Protein AF-A0A2N2SIM8-F1 (afdb_monomer_lite)

Radius of gyration: 25.86 Å; chains: 1; bounding box: 54×46×76 Å

Foldseek 3Di:
DDDPVPPVVVVVCVVPDPPDDPDDDDDDDDDDDDDDDDDDDDPPDDDDDDDDDPPPAPPDDDLVPDDLPDDLVSCVDPNHDPVSSVSNVVSNCVDVVNVDDPPPDPPPDDPVDDDDDDVVVVVVVVD

pLDDT: mean 74.88, std 21.98, range [31.94, 96.31]

Secondary structure (DSSP, 8-state):
---TTHHHHHHHHHHHS----S-----------------------PPP---------S-PPPGGG--TTS--GGGGSTTS-HHHHHHHHHHHHTSGGGGS--S-STT-S-TT-PPPPPHHHHHHH--

Sequence (127 aa):
MSKPGRFLSRWSRLKLAPVAETGAEAEQQVPAATVPPTAAAAVEGGSPAGVDQVAEPAALPDIASLALDSDFTAFLKDEVSEGLRRQALKKLFNDPHFNVMDGLDIYIDDYSVSTPIPPELLAKLRS

Structure (mmCIF, N/CA/C/O backbone):
data_AF-A0A2N2SIM8-F1
#
_entry.id   AF-A0A2N2SIM8-F1
#
loop_
_atom_site.group_PDB
_atom_site.id
_atom_site.type_symbol
_atom_site.label_atom_id
_atom_site.label_alt_id
_atom_site.label_comp_id
_atom_site.label_asym_id
_atom_site.label_entity_id
_atom_site.label_seq_id
_atom_site.pdbx_PDB_ins_code
_atom_site.Cartn_x
_atom_site.Cartn_y
_atom_site.Cartn_z
_atom_site.occupancy
_atom_site.B_iso_or_equiv
_atom_site.auth_seq_id
_atom_site.auth_comp_id
_atom_site.auth_asym_id
_atom_site.auth_atom_id
_atom_site.pdbx_PDB_model_num
ATOM 1 N N . MET A 1 1 ? -10.248 25.064 25.003 1.00 46.81 1 MET A N 1
ATOM 2 C CA . MET A 1 1 ? -10.286 25.473 23.577 1.00 46.81 1 MET A CA 1
ATOM 3 C C . MET A 1 1 ? -8.857 25.686 23.073 1.00 46.81 1 MET A C 1
ATOM 5 O O . MET A 1 1 ? -8.165 26.556 23.585 1.00 46.81 1 MET A O 1
ATOM 9 N N . SER A 1 2 ? -8.361 24.847 22.154 1.00 60.28 2 SER A N 1
ATOM 10 C CA . SER A 1 2 ? -7.002 24.974 21.591 1.00 60.28 2 SER A CA 1
ATOM 11 C C . SER A 1 2 ? -6.974 26.094 20.546 1.00 60.28 2 SER A C 1
ATOM 13 O O . SER A 1 2 ? -7.791 26.085 19.633 1.00 60.28 2 SER A O 1
ATOM 15 N N . LYS A 1 3 ? -6.051 27.059 20.672 1.00 71.19 3 LYS A N 1
ATOM 16 C CA . LYS A 1 3 ? -5.934 28.199 19.742 1.00 71.19 3 LYS A CA 1
ATOM 17 C C . LYS A 1 3 ? -5.619 27.735 18.303 1.00 71.19 3 LYS A C 1
ATOM 19 O O . LYS A 1 3 ? -4.779 26.842 18.143 1.00 71.19 3 LYS A O 1
ATOM 24 N N . PRO A 1 4 ? -6.197 28.383 17.271 1.00 62.59 4 PRO A N 1
ATOM 25 C CA . PRO A 1 4 ? -6.109 27.954 15.867 1.00 62.59 4 PRO A CA 1
ATOM 26 C C . PRO A 1 4 ? -4.682 27.947 15.283 1.00 62.59 4 PRO A C 1
ATOM 28 O O . PRO A 1 4 ? -4.409 27.207 14.347 1.00 62.59 4 PRO A O 1
ATOM 31 N N . GLY A 1 5 ? -3.729 28.681 15.869 1.00 71.00 5 GLY A N 1
ATOM 32 C CA . GLY A 1 5 ? -2.332 28.708 15.404 1.00 71.00 5 GLY A CA 1
ATOM 33 C C . GLY A 1 5 ? -1.440 27.560 15.900 1.00 71.00 5 GLY A C 1
ATOM 34 O O . GLY A 1 5 ? -0.330 27.383 15.407 1.00 71.00 5 GLY A O 1
ATOM 35 N N . ARG A 1 6 ? -1.884 26.753 16.876 1.00 85.81 6 ARG A N 1
ATOM 36 C CA . ARG A 1 6 ? -0.997 25.787 17.556 1.00 85.81 6 ARG A CA 1
ATOM 37 C C . ARG A 1 6 ? -0.629 24.575 16.692 1.00 85.81 6 ARG A C 1
ATOM 39 O O . ARG A 1 6 ? 0.400 23.952 16.935 1.00 85.81 6 ARG A O 1
ATOM 46 N N . PHE A 1 7 ? -1.454 24.232 15.705 1.00 86.88 7 PHE A N 1
ATOM 47 C CA . PHE A 1 7 ? -1.223 23.088 14.821 1.00 86.88 7 PHE A CA 1
ATOM 48 C C . PHE A 1 7 ? -0.111 23.372 13.802 1.00 86.88 7 PHE A C 1
ATOM 50 O O . PHE A 1 7 ? 0.900 22.670 13.789 1.00 86.88 7 PHE A O 1
ATOM 57 N N . LEU A 1 8 ? -0.237 24.460 13.035 1.00 90.12 8 LEU A N 1
ATOM 58 C CA . LEU A 1 8 ? 0.737 24.839 12.005 1.00 90.12 8 LEU A CA 1
ATOM 59 C C . LEU A 1 8 ? 2.123 25.129 12.601 1.00 90.12 8 LEU A C 1
ATOM 61 O O . LEU A 1 8 ? 3.132 24.698 12.052 1.00 90.12 8 LEU A O 1
ATOM 65 N N . SER A 1 9 ? 2.189 25.763 13.779 1.00 89.31 9 SER A N 1
ATOM 66 C CA . SER A 1 9 ? 3.463 26.028 14.467 1.00 89.31 9 SER A CA 1
ATOM 67 C C . SER A 1 9 ? 4.147 24.781 15.037 1.00 89.31 9 SER A C 1
ATOM 69 O O . SER A 1 9 ? 5.349 24.818 15.305 1.00 89.31 9 SER A O 1
ATOM 71 N N . ARG A 1 10 ? 3.406 23.695 15.293 1.00 90.25 10 ARG A N 1
ATOM 72 C CA . ARG A 1 10 ? 3.989 22.396 15.676 1.00 90.25 10 ARG A CA 1
ATOM 73 C C . ARG A 1 10 ? 4.459 21.643 14.440 1.00 90.25 10 ARG A C 1
ATOM 75 O O . ARG A 1 10 ? 5.571 21.131 14.431 1.00 90.25 10 ARG A O 1
ATOM 82 N N . TRP A 1 11 ? 3.635 21.640 13.396 1.00 84.62 11 TRP A N 1
ATOM 83 C CA . TRP A 1 11 ? 3.929 20.972 12.135 1.00 84.62 11 TRP A CA 1
ATOM 84 C C . TRP A 1 11 ? 5.147 21.576 11.418 1.00 84.62 11 TRP A C 1
ATOM 86 O O . TRP A 1 11 ? 6.042 20.840 11.018 1.00 84.62 11 TRP A O 1
ATOM 96 N N . SER A 1 12 ? 5.254 22.908 11.364 1.00 92.31 12 SER A N 1
ATOM 97 C CA . SER A 1 12 ? 6.431 23.604 10.824 1.00 92.31 12 SER A CA 1
ATOM 98 C C . SER A 1 12 ? 7.710 23.270 11.599 1.00 92.31 12 SER A C 1
ATOM 100 O O . SER A 1 12 ? 8.736 23.000 10.985 1.00 92.31 12 SER A O 1
ATOM 102 N N . ARG A 1 13 ? 7.648 23.207 12.937 1.00 88.31 13 ARG A N 1
ATOM 103 C CA . ARG A 1 13 ? 8.804 22.836 13.772 1.00 88.31 13 ARG A CA 1
ATOM 104 C C . ARG A 1 13 ? 9.262 21.403 13.535 1.00 88.31 13 ARG A C 1
ATOM 106 O O . ARG A 1 13 ? 10.456 21.169 13.471 1.00 88.31 13 ARG A O 1
ATOM 113 N N . LEU A 1 14 ? 8.325 20.468 13.389 1.00 87.94 14 LEU A N 1
ATOM 114 C CA . LEU A 1 14 ? 8.633 19.064 13.109 1.00 87.94 14 LEU A CA 1
ATOM 115 C C . LEU A 1 14 ? 9.214 18.864 11.703 1.00 87.94 14 LEU A C 1
ATOM 117 O O . LEU A 1 14 ? 10.041 17.985 11.516 1.00 87.94 14 LEU A O 1
ATOM 121 N N . LYS A 1 15 ? 8.805 19.682 10.725 1.00 85.25 15 LYS A N 1
ATOM 122 C CA . LYS A 1 15 ? 9.339 19.638 9.354 1.00 85.25 15 LYS A CA 1
ATOM 123 C C . LYS A 1 15 ? 10.697 20.321 9.197 1.00 85.25 15 LYS A C 1
ATOM 125 O O . LYS A 1 15 ? 11.463 19.917 8.334 1.00 85.25 15 LYS A O 1
ATOM 130 N N . LEU A 1 16 ? 10.966 21.357 9.991 1.00 87.50 16 LEU A N 1
ATOM 131 C CA . LEU A 1 16 ? 12.221 22.116 9.955 1.00 87.50 16 LEU A CA 1
ATOM 132 C C . LEU A 1 16 ? 13.264 21.611 10.957 1.00 87.50 16 LEU A C 1
ATOM 134 O O . LEU A 1 16 ? 14.405 22.063 10.909 1.00 87.50 16 LEU A O 1
ATOM 138 N N . ALA A 1 17 ? 12.890 20.718 11.877 1.00 83.25 17 ALA A N 1
ATOM 139 C CA . ALA A 1 17 ? 13.846 20.101 12.780 1.00 83.25 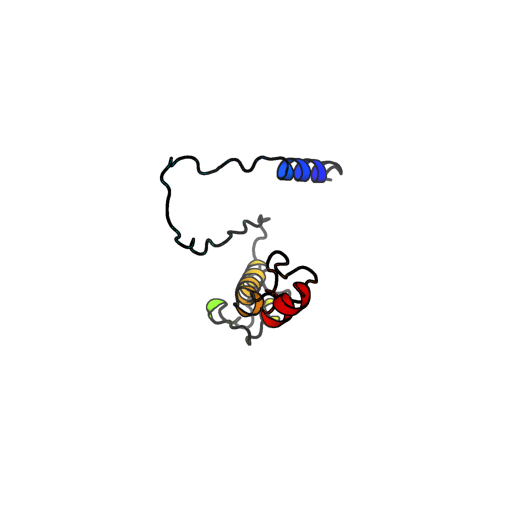17 ALA A CA 1
ATOM 140 C C . ALA A 1 17 ? 14.849 19.277 11.951 1.00 83.25 17 ALA A C 1
ATOM 142 O O . ALA A 1 17 ? 14.422 18.385 11.213 1.00 83.25 17 ALA A O 1
ATOM 143 N N . PRO A 1 18 ? 16.161 19.559 12.043 1.00 65.69 18 PRO A N 1
ATOM 144 C CA . PRO A 1 18 ? 17.158 18.685 11.455 1.00 65.69 18 PRO A CA 1
ATOM 145 C C . PRO A 1 18 ? 17.023 17.320 12.126 1.00 65.69 18 PRO A C 1
ATOM 147 O O . PRO A 1 18 ? 16.933 17.232 13.353 1.00 65.69 18 PRO A O 1
ATOM 150 N N . VAL A 1 19 ? 16.993 16.259 11.322 1.00 62.81 19 VAL A N 1
ATOM 151 C CA . VAL A 1 19 ? 17.127 14.882 11.806 1.00 62.81 19 VAL A CA 1
ATOM 152 C C . VAL A 1 19 ? 18.582 14.712 12.253 1.00 62.81 19 VAL A C 1
ATOM 154 O O . VAL A 1 19 ? 19.395 14.112 11.566 1.00 62.81 19 VAL A O 1
ATOM 157 N N . ALA A 1 20 ? 18.938 15.348 13.366 1.00 48.28 20 ALA A N 1
ATOM 158 C CA . ALA A 1 20 ? 20.213 15.174 14.033 1.00 48.28 20 ALA A CA 1
ATOM 159 C C . ALA A 1 20 ? 20.066 13.991 14.995 1.00 48.28 20 ALA A C 1
ATOM 161 O O . ALA A 1 20 ? 19.551 14.118 16.103 1.00 48.28 20 ALA A O 1
ATOM 162 N N . GLU A 1 21 ? 20.427 12.822 14.474 1.00 46.44 21 GLU A N 1
ATOM 163 C CA . GLU A 1 21 ? 21.323 11.873 15.135 1.00 46.44 21 GLU A CA 1
ATOM 164 C C . GLU A 1 21 ? 21.109 11.673 16.645 1.00 46.44 21 GLU A C 1
ATOM 166 O O . GLU A 1 21 ? 21.853 12.164 17.488 1.00 46.44 21 GLU A O 1
ATOM 171 N N . THR A 1 22 ? 20.154 10.811 16.997 1.00 44.44 22 THR A N 1
ATOM 172 C CA . THR A 1 22 ? 20.420 9.858 18.085 1.00 44.44 22 THR A CA 1
ATOM 173 C C . THR A 1 22 ? 21.260 8.735 17.481 1.00 44.44 22 THR A C 1
ATOM 175 O O . THR A 1 22 ? 20.712 7.731 17.031 1.00 44.44 22 THR A O 1
ATOM 178 N N . GLY A 1 23 ? 22.575 8.959 17.378 1.00 42.09 23 GLY A N 1
ATOM 179 C CA . GLY A 1 23 ? 23.517 7.945 16.896 1.00 42.09 23 GLY A CA 1
ATOM 180 C C . GLY A 1 23 ? 24.799 8.432 16.210 1.00 42.09 23 GLY A C 1
ATOM 181 O O . GLY A 1 23 ? 25.222 7.775 15.269 1.00 42.09 23 GLY A O 1
ATOM 182 N N . ALA A 1 24 ? 25.429 9.528 16.642 1.00 39.31 24 ALA A N 1
ATOM 183 C CA . ALA A 1 24 ? 26.888 9.660 16.496 1.00 39.31 24 ALA A CA 1
ATOM 184 C C . ALA A 1 24 ? 27.510 8.832 17.646 1.00 39.31 24 ALA A C 1
ATOM 186 O O . ALA A 1 24 ? 27.050 8.949 18.779 1.00 39.31 24 ALA A O 1
ATOM 187 N N . GLU A 1 25 ? 28.418 7.870 17.468 1.00 38.34 25 GLU A N 1
ATOM 188 C CA . GLU A 1 25 ? 29.712 7.974 16.800 1.00 38.34 25 GLU A CA 1
ATOM 189 C C . GLU A 1 25 ? 30.258 6.559 16.500 1.00 38.34 25 GLU A C 1
ATOM 191 O O . GLU A 1 25 ? 30.364 5.729 17.404 1.00 38.34 25 GLU A O 1
ATOM 196 N N . ALA A 1 26 ? 30.638 6.284 15.252 1.00 38.78 26 ALA A N 1
ATOM 197 C CA . ALA A 1 26 ? 31.658 5.292 14.907 1.00 38.78 26 ALA A CA 1
ATOM 198 C C . ALA A 1 26 ? 32.245 5.681 13.542 1.00 38.78 26 ALA A C 1
ATOM 200 O O . ALA A 1 26 ? 31.631 5.475 12.496 1.00 38.78 26 ALA A O 1
ATOM 201 N N . GLU A 1 27 ? 33.412 6.318 13.582 1.00 42.59 27 GLU A N 1
ATOM 202 C CA . GLU A 1 27 ? 34.190 6.744 12.421 1.00 42.59 27 GLU A CA 1
ATOM 203 C C . GLU A 1 27 ? 34.565 5.586 11.474 1.00 42.59 27 GLU A C 1
ATOM 205 O O . GLU A 1 27 ? 35.011 4.520 11.892 1.00 42.59 27 GLU A O 1
ATOM 210 N N . GLN A 1 28 ? 34.453 5.885 10.177 1.00 46.56 28 GLN A N 1
ATOM 211 C CA . GLN A 1 28 ? 35.387 5.564 9.091 1.00 46.56 28 GLN A CA 1
ATOM 212 C C . GLN A 1 28 ? 35.958 4.128 8.976 1.00 46.56 28 GLN A C 1
ATOM 214 O O . GLN A 1 28 ? 37.010 3.815 9.529 1.00 46.56 28 GLN A O 1
ATOM 219 N N . GLN A 1 29 ? 35.370 3.322 8.076 1.00 31.94 29 GLN A N 1
ATOM 220 C CA . GLN A 1 29 ? 36.068 2.370 7.184 1.00 31.94 29 GLN A CA 1
ATOM 221 C C . GLN A 1 29 ? 35.103 1.837 6.095 1.00 31.94 29 GLN A C 1
ATOM 223 O O . GLN A 1 29 ? 34.080 1.235 6.396 1.00 31.94 29 GLN A O 1
ATOM 228 N N . VAL A 1 30 ? 35.419 2.071 4.816 1.00 49.47 30 VAL A N 1
ATOM 229 C CA . VAL A 1 30 ? 34.754 1.499 3.613 1.00 49.47 30 VAL A CA 1
ATOM 230 C C . VAL A 1 30 ? 35.588 0.257 3.222 1.00 49.47 30 VAL A C 1
ATOM 232 O O . VAL A 1 30 ? 36.810 0.411 3.304 1.00 49.47 30 VAL A O 1
ATOM 235 N N . PRO A 1 31 ? 35.075 -0.927 2.782 1.00 48.84 31 PRO A N 1
ATOM 236 C CA . PRO A 1 31 ? 33.969 -1.113 1.828 1.00 48.84 31 PRO A CA 1
ATOM 237 C C . PRO A 1 31 ? 33.111 -2.407 1.988 1.00 48.84 31 PRO A C 1
ATOM 239 O O . PRO A 1 31 ? 33.300 -3.207 2.894 1.00 48.84 31 PRO A O 1
ATOM 242 N N . ALA A 1 32 ? 32.244 -2.631 0.991 1.00 31.98 32 ALA A N 1
ATOM 243 C CA . ALA A 1 32 ? 31.536 -3.867 0.621 1.00 31.98 32 ALA A CA 1
ATOM 244 C C . ALA A 1 32 ? 30.137 -4.111 1.220 1.00 31.98 32 ALA A C 1
ATOM 246 O O . ALA A 1 32 ? 29.899 -4.106 2.421 1.00 31.98 32 ALA A O 1
ATOM 247 N N . ALA A 1 33 ? 29.220 -4.352 0.281 1.00 49.72 33 ALA A N 1
ATOM 248 C CA . ALA A 1 33 ? 27.823 -4.705 0.441 1.00 49.72 33 ALA A CA 1
ATOM 249 C C . ALA A 1 33 ? 27.561 -5.715 1.564 1.00 49.72 33 ALA A C 1
ATOM 251 O O . ALA A 1 33 ? 28.062 -6.837 1.547 1.00 49.72 33 ALA A O 1
ATOM 252 N N . THR A 1 34 ? 26.663 -5.360 2.475 1.00 36.59 34 THR A N 1
ATOM 253 C CA . THR A 1 34 ? 25.830 -6.325 3.190 1.00 36.59 34 THR A CA 1
ATOM 254 C C . THR A 1 34 ? 24.491 -5.651 3.478 1.00 36.59 34 THR A C 1
ATOM 256 O O . THR A 1 34 ? 24.435 -4.538 3.991 1.00 36.59 34 THR A O 1
ATOM 259 N N . VAL A 1 35 ? 23.422 -6.308 3.039 1.00 47.59 35 VAL A N 1
ATOM 260 C CA . VAL A 1 35 ? 22.013 -5.950 3.242 1.00 47.59 35 VAL A CA 1
ATOM 261 C C . VAL A 1 35 ? 21.720 -5.560 4.701 1.00 47.59 35 VAL A C 1
ATOM 263 O O . VAL A 1 35 ? 22.107 -6.311 5.598 1.00 47.59 35 VAL A O 1
ATOM 266 N N . PRO A 1 36 ? 21.024 -4.442 4.990 1.00 44.66 36 PRO A N 1
ATOM 267 C CA . PRO A 1 36 ? 20.556 -4.203 6.344 1.00 44.66 36 PRO A CA 1
ATOM 268 C C . PRO A 1 36 ? 19.330 -5.088 6.633 1.00 44.66 36 PRO A C 1
ATOM 270 O O . PRO A 1 36 ? 18.448 -5.230 5.779 1.00 44.66 36 PRO A O 1
ATOM 273 N N . PRO A 1 37 ? 19.260 -5.700 7.826 1.00 48.22 37 PRO A N 1
ATOM 274 C CA . PRO A 1 37 ? 18.104 -6.461 8.257 1.00 48.22 37 PRO A CA 1
ATOM 275 C C . PRO A 1 37 ? 16.939 -5.525 8.583 1.00 48.22 37 PRO A C 1
ATOM 277 O O . PRO A 1 37 ? 17.116 -4.387 9.017 1.00 48.22 37 PRO A O 1
ATOM 280 N N . THR A 1 38 ? 15.739 -6.062 8.384 1.00 49.78 38 THR A N 1
ATOM 281 C CA . THR A 1 38 ? 14.457 -5.528 8.846 1.00 49.78 38 THR A CA 1
ATOM 282 C C . THR A 1 38 ? 14.564 -4.895 10.241 1.00 49.78 38 THR A C 1
ATOM 284 O O . THR A 1 38 ? 14.913 -5.556 11.219 1.00 49.78 38 THR A O 1
ATOM 287 N N . ALA A 1 39 ? 14.274 -3.598 10.330 1.00 38.59 39 ALA A N 1
ATOM 288 C CA . ALA A 1 39 ? 14.105 -2.887 11.589 1.00 38.59 39 ALA A CA 1
ATOM 289 C C . ALA A 1 39 ? 12.651 -2.427 11.664 1.00 38.59 39 ALA A C 1
ATOM 291 O O . ALA A 1 39 ? 12.215 -1.520 10.954 1.00 38.59 39 ALA A O 1
ATOM 292 N N . ALA A 1 40 ? 11.899 -3.126 12.510 1.00 44.56 40 ALA A N 1
ATOM 293 C CA . ALA A 1 40 ? 10.512 -2.861 12.826 1.00 44.56 40 ALA A CA 1
ATOM 294 C C . ALA A 1 40 ? 10.317 -1.397 13.249 1.00 44.56 40 ALA A C 1
ATOM 296 O O . ALA A 1 40 ? 10.864 -0.943 14.255 1.00 44.56 40 ALA A O 1
ATOM 297 N N . ALA A 1 41 ? 9.502 -0.668 12.490 1.00 40.31 41 ALA A N 1
ATOM 298 C CA . ALA A 1 41 ? 9.055 0.663 12.858 1.00 40.31 41 ALA A CA 1
ATOM 299 C C . ALA A 1 41 ? 8.100 0.568 14.061 1.00 40.31 41 ALA A C 1
ATOM 301 O O . ALA A 1 41 ? 6.919 0.231 13.933 1.00 40.31 41 ALA A O 1
ATOM 302 N N . ALA A 1 42 ? 8.622 0.874 15.247 1.00 39.84 42 ALA A N 1
ATOM 303 C CA . ALA A 1 42 ? 7.828 1.146 16.433 1.00 39.84 42 ALA A CA 1
ATOM 304 C C . ALA A 1 42 ? 7.036 2.448 16.220 1.00 39.84 42 ALA A C 1
ATOM 306 O O . ALA A 1 42 ? 7.557 3.553 16.346 1.00 39.84 42 ALA A O 1
ATOM 307 N N . VAL A 1 43 ? 5.756 2.315 15.876 1.00 41.22 43 VAL A N 1
ATOM 308 C CA . VAL A 1 43 ? 4.798 3.425 15.903 1.00 41.22 43 VAL A CA 1
ATOM 309 C C . VAL A 1 43 ? 4.342 3.667 17.344 1.00 41.22 43 VAL A C 1
ATOM 311 O O . VAL A 1 43 ? 3.397 3.039 17.826 1.00 41.22 43 VAL A O 1
ATOM 314 N N . GLU A 1 44 ? 5.003 4.594 18.042 1.00 45.09 44 GLU A N 1
ATOM 315 C CA . GLU A 1 44 ? 4.479 5.196 19.273 1.00 45.09 44 GLU A CA 1
ATOM 316 C C . GLU A 1 44 ? 3.305 6.130 18.934 1.00 45.09 44 GLU A C 1
ATOM 318 O O . GLU A 1 44 ? 3.436 7.340 18.753 1.00 45.09 44 GLU A O 1
ATOM 323 N N . GLY A 1 45 ? 2.118 5.535 18.813 1.00 38.25 45 GLY A N 1
ATOM 324 C CA . GLY A 1 45 ? 0.849 6.253 18.815 1.00 38.25 45 GLY A CA 1
ATOM 325 C C . GLY A 1 45 ? 0.446 6.572 20.251 1.00 38.25 45 GLY A C 1
ATOM 326 O O . GLY A 1 45 ? 0.109 5.669 21.013 1.00 38.25 45 GLY A O 1
ATOM 327 N N . GLY A 1 46 ? 0.493 7.857 20.606 1.00 33.69 46 GLY A N 1
ATOM 328 C CA . GLY A 1 46 ? 0.110 8.374 21.916 1.00 33.69 46 GLY A CA 1
ATOM 329 C C . GLY A 1 46 ? -1.239 7.844 22.409 1.00 33.69 46 GLY A C 1
ATOM 330 O O . GLY A 1 46 ? -2.270 7.998 21.756 1.00 33.69 46 GLY A O 1
ATOM 331 N N . SER A 1 47 ? -1.199 7.249 23.596 1.00 34.16 47 SER A N 1
ATOM 332 C CA . SER A 1 47 ? -2.358 6.883 24.402 1.00 34.16 47 SER A CA 1
ATOM 333 C C . SER A 1 47 ? -2.962 8.134 25.051 1.00 34.16 47 SER A C 1
ATOM 335 O O . SER A 1 47 ? -2.247 8.848 25.759 1.00 34.16 47 SER A O 1
ATOM 337 N N . PRO A 1 48 ? -4.265 8.417 24.903 1.00 47.03 48 PRO A N 1
ATOM 338 C CA . PRO A 1 48 ? -5.041 8.877 26.031 1.00 47.03 48 PRO A CA 1
ATOM 339 C C . PRO A 1 48 ? -5.518 7.640 26.797 1.00 47.03 48 PRO A C 1
ATOM 341 O O . PRO A 1 48 ? -6.146 6.744 26.236 1.00 47.03 48 PRO A O 1
ATOM 344 N N . ALA A 1 49 ? -5.201 7.605 28.088 1.00 48.09 49 ALA A N 1
ATOM 345 C CA . ALA A 1 49 ? -5.730 6.629 29.024 1.00 48.09 49 ALA A CA 1
ATOM 346 C C . ALA A 1 49 ? -7.263 6.545 28.901 1.00 48.09 49 ALA A C 1
ATOM 348 O O . ALA A 1 49 ? -7.976 7.481 29.264 1.00 48.09 49 ALA A O 1
ATOM 349 N N . GLY A 1 50 ? -7.748 5.421 28.378 1.00 39.19 50 GLY A N 1
ATOM 350 C CA . GLY A 1 50 ? -9.124 4.962 28.495 1.00 39.19 50 GLY A CA 1
ATOM 351 C C . GLY A 1 50 ? -9.097 3.662 29.282 1.00 39.19 50 GLY A C 1
ATOM 352 O O . GLY A 1 50 ? -8.680 2.633 28.760 1.00 39.19 50 GLY A O 1
ATOM 353 N N . VAL A 1 51 ? -9.453 3.747 30.559 1.00 43.34 51 VAL A N 1
ATOM 354 C CA . VAL A 1 51 ? -9.670 2.599 31.445 1.00 43.34 51 VAL A CA 1
ATOM 355 C C . VAL A 1 51 ? -10.886 1.798 30.974 1.00 43.34 51 VAL A C 1
ATOM 357 O O . VAL A 1 51 ? -11.924 2.384 30.682 1.00 43.34 51 VAL A O 1
ATOM 360 N N . ASP A 1 52 ? -10.678 0.481 30.910 1.00 57.84 52 ASP A N 1
ATOM 361 C CA . ASP A 1 52 ? -11.608 -0.651 30.996 1.00 57.84 52 ASP A CA 1
ATOM 362 C C . ASP A 1 52 ? -13.029 -0.516 30.441 1.00 57.84 52 ASP A C 1
ATOM 364 O O . ASP A 1 52 ? -13.872 0.154 31.025 1.00 57.84 52 ASP A O 1
ATOM 368 N N . GLN A 1 53 ? -13.336 -1.355 29.444 1.00 44.75 53 GLN A N 1
ATOM 369 C CA . GLN A 1 53 ? -14.452 -2.303 29.551 1.00 44.75 53 GLN A CA 1
ATOM 370 C C . GLN A 1 53 ? -14.051 -3.625 28.880 1.00 44.75 53 GLN A C 1
ATOM 372 O O . GLN A 1 53 ? -13.983 -3.724 27.656 1.00 44.75 53 GLN A O 1
ATOM 377 N N . VAL A 1 54 ? -13.762 -4.643 29.693 1.00 50.59 54 VAL A N 1
ATOM 378 C CA . VAL A 1 54 ? -13.768 -6.043 29.256 1.00 50.59 54 VAL A CA 1
ATOM 379 C C . VAL A 1 54 ? -15.229 -6.480 29.270 1.00 50.59 54 VAL A C 1
ATOM 381 O O . VAL A 1 54 ? -15.745 -6.917 30.294 1.00 50.59 54 VAL A O 1
ATOM 384 N N . ALA A 1 55 ? -15.922 -6.306 28.147 1.00 48.31 55 ALA A N 1
ATOM 385 C CA . ALA A 1 55 ? -17.055 -7.170 27.857 1.00 48.31 55 ALA A CA 1
ATOM 386 C C . ALA A 1 55 ? -16.453 -8.506 27.412 1.00 48.31 55 ALA A C 1
ATOM 388 O O . ALA A 1 55 ? -15.698 -8.524 26.441 1.00 48.31 55 ALA A O 1
ATOM 389 N N . GLU A 1 56 ? -16.706 -9.590 28.152 1.00 54.47 56 GLU A N 1
ATOM 390 C CA . GLU A 1 56 ? -16.324 -10.943 27.733 1.00 54.47 56 GLU A CA 1
ATOM 391 C C . GLU A 1 56 ? -16.915 -11.205 26.343 1.00 54.47 56 GLU A C 1
ATOM 393 O O . GLU A 1 56 ? -18.139 -11.306 26.205 1.00 54.47 56 GLU A O 1
ATOM 398 N N . PRO A 1 57 ? -16.085 -11.268 25.291 1.00 51.94 57 PRO A N 1
ATOM 399 C CA . PRO A 1 57 ? -16.600 -11.474 23.960 1.00 51.94 57 PRO A CA 1
ATOM 400 C C . PRO A 1 57 ? -16.891 -12.965 23.790 1.00 51.94 57 PRO A C 1
ATOM 402 O O . PRO A 1 57 ? -16.242 -13.819 24.400 1.00 51.94 57 PRO A O 1
ATOM 405 N N . ALA A 1 58 ? -17.818 -13.298 22.891 1.00 58.00 58 ALA A N 1
ATOM 406 C CA . ALA A 1 58 ? -17.769 -14.587 22.208 1.00 58.00 58 ALA A CA 1
ATOM 407 C C . ALA A 1 58 ? -16.300 -14.878 21.865 1.00 58.00 58 ALA A C 1
ATOM 409 O O . ALA A 1 58 ? -15.676 -14.021 21.240 1.00 58.00 58 ALA A O 1
ATOM 410 N N . ALA A 1 59 ? -15.755 -15.994 22.367 1.00 73.69 59 ALA A N 1
ATOM 411 C CA . ALA A 1 59 ? -14.316 -16.245 22.440 1.00 73.69 59 ALA A CA 1
ATOM 412 C C . ALA A 1 59 ? -13.616 -15.823 21.141 1.00 73.69 59 ALA A C 1
ATOM 414 O O . ALA A 1 59 ? -13.723 -16.502 20.119 1.00 73.69 59 ALA A O 1
ATOM 415 N N . LEU A 1 60 ? -12.968 -14.652 21.172 1.00 84.38 60 LEU A N 1
ATOM 416 C CA . LEU A 1 60 ? -12.263 -14.149 20.005 1.00 84.38 60 LEU A CA 1
ATOM 417 C C . LEU A 1 60 ? -11.084 -15.089 19.751 1.00 84.38 60 LEU A C 1
ATOM 419 O O . LEU A 1 60 ? -10.417 -15.495 20.709 1.00 84.38 60 LEU A O 1
ATOM 423 N N . PRO A 1 61 ? -10.830 -15.459 18.488 1.00 86.38 61 PRO A N 1
ATOM 424 C CA . PRO A 1 61 ? -9.665 -16.258 18.157 1.00 86.38 61 PRO A CA 1
ATOM 425 C C . PRO A 1 61 ? -8.388 -15.518 18.565 1.00 86.38 61 PRO A C 1
ATOM 427 O O . PRO A 1 61 ? -8.337 -14.287 18.594 1.00 86.38 61 PRO A O 1
ATOM 430 N N . ASP A 1 62 ? -7.347 -16.278 18.887 1.00 91.56 62 ASP A N 1
ATOM 431 C CA . ASP A 1 62 ? -6.041 -15.705 19.192 1.00 91.56 62 ASP A CA 1
ATOM 432 C C . ASP A 1 62 ? -5.485 -14.959 17.966 1.00 91.56 62 ASP A C 1
ATOM 434 O O . ASP A 1 62 ? -5.472 -15.476 16.852 1.00 91.56 62 ASP A O 1
ATOM 438 N N . ILE A 1 63 ? -4.984 -13.741 18.168 1.00 91.81 63 ILE A N 1
ATOM 439 C CA . ILE A 1 63 ? -4.428 -12.903 17.097 1.00 91.81 63 ILE A CA 1
ATOM 440 C C . ILE A 1 63 ? -3.219 -13.587 16.445 1.00 91.81 63 ILE A C 1
ATOM 442 O O . ILE A 1 63 ? -2.976 -13.413 15.249 1.00 91.81 63 ILE A O 1
ATOM 446 N N . ALA A 1 64 ? -2.459 -14.382 17.204 1.00 91.56 64 ALA A N 1
ATOM 447 C CA . ALA A 1 64 ? -1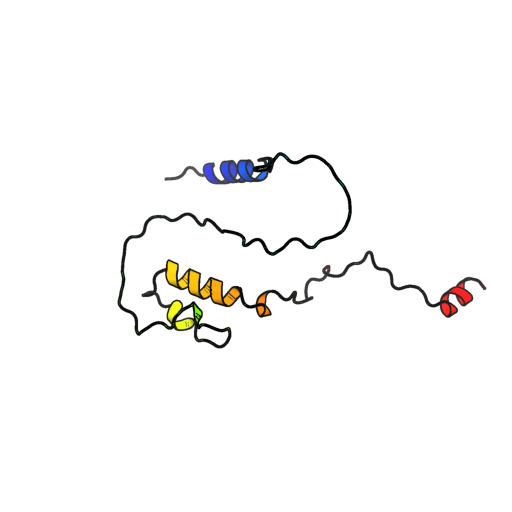.303 -15.093 16.669 1.00 91.56 64 ALA A CA 1
ATOM 448 C C . ALA A 1 64 ? -1.684 -16.173 15.640 1.00 91.56 64 ALA A C 1
ATOM 450 O O . ALA A 1 64 ? -0.885 -16.440 14.739 1.00 91.56 64 ALA A O 1
ATOM 451 N N . SER A 1 65 ? -2.888 -16.753 15.740 1.00 91.44 65 SER A N 1
ATOM 452 C CA . SER A 1 65 ? -3.368 -17.804 14.835 1.00 91.44 65 SER A CA 1
ATOM 453 C C . SER A 1 65 ? -4.109 -17.278 13.604 1.00 91.44 65 SER A C 1
ATOM 455 O O . SER A 1 65 ? -4.388 -18.060 12.697 1.00 91.44 65 SER A O 1
ATOM 457 N N . LEU A 1 66 ? -4.392 -15.971 13.537 1.00 93.19 66 LEU A N 1
ATOM 458 C CA . LEU A 1 66 ? -5.049 -15.354 12.385 1.00 93.19 66 LEU A CA 1
ATOM 459 C C . LEU A 1 66 ? -4.154 -15.386 11.138 1.00 93.19 66 LEU A C 1
ATOM 461 O O . LEU A 1 66 ? -2.974 -15.020 11.183 1.00 93.19 66 LEU A O 1
ATOM 465 N N . ALA A 1 67 ? -4.764 -15.759 10.018 1.00 92.69 67 ALA A N 1
ATOM 466 C CA . ALA A 1 67 ? -4.212 -15.713 8.669 1.00 92.69 67 ALA A CA 1
ATOM 467 C C . ALA A 1 67 ? -5.080 -14.817 7.765 1.00 92.69 67 ALA A C 1
ATOM 469 O O . ALA A 1 67 ? -6.113 -14.304 8.191 1.00 92.69 67 ALA A O 1
ATOM 470 N N . LEU A 1 68 ? -4.657 -14.599 6.519 1.00 92.75 68 LEU A N 1
ATOM 471 C CA . LEU A 1 68 ? -5.328 -13.691 5.578 1.00 92.75 68 LEU A CA 1
ATOM 472 C C . LEU A 1 68 ? -6.769 -14.114 5.230 1.00 92.75 68 LEU A C 1
ATOM 474 O O . LEU A 1 68 ? -7.608 -13.262 4.956 1.00 92.75 68 LEU A O 1
ATOM 478 N N . ASP A 1 69 ? -7.065 -15.412 5.276 1.00 93.88 69 ASP A N 1
ATOM 479 C CA . ASP A 1 69 ? -8.391 -16.001 5.046 1.00 93.88 69 ASP A CA 1
ATOM 480 C C . ASP A 1 69 ? -9.272 -16.052 6.307 1.00 93.88 69 ASP A C 1
ATOM 482 O O . ASP A 1 69 ? -10.426 -16.481 6.248 1.00 93.88 69 ASP A O 1
ATOM 486 N N . SER A 1 70 ? -8.742 -15.623 7.454 1.00 93.81 70 SER A N 1
ATOM 487 C CA . SER A 1 70 ? -9.475 -15.604 8.716 1.00 93.81 70 SER A CA 1
ATOM 488 C C . SER A 1 70 ? -10.529 -14.498 8.748 1.00 93.81 70 SER A C 1
ATOM 490 O O . SER A 1 70 ? -10.415 -13.465 8.089 1.00 93.81 70 SER A O 1
ATOM 492 N N . ASP A 1 71 ? -11.558 -14.688 9.572 1.00 92.44 71 ASP A N 1
ATOM 493 C CA . ASP A 1 71 ? -12.600 -13.682 9.753 1.00 92.44 71 ASP A CA 1
ATOM 494 C C . ASP A 1 71 ? -12.161 -12.584 10.737 1.00 92.44 71 ASP A C 1
ATOM 496 O O . ASP A 1 71 ? -12.103 -12.782 11.953 1.00 92.44 71 ASP A O 1
ATOM 500 N N . PHE A 1 72 ? -11.886 -11.391 10.206 1.00 93.88 72 PHE A N 1
ATOM 501 C CA . PHE A 1 72 ? -11.549 -10.207 11.000 1.00 93.88 72 PHE A CA 1
ATOM 502 C C . PHE A 1 72 ? -12.775 -9.397 11.447 1.00 93.88 72 PHE A C 1
ATOM 504 O O . PHE A 1 72 ? -12.633 -8.503 12.285 1.00 93.88 72 PHE A O 1
ATOM 511 N N . THR A 1 73 ? -13.983 -9.688 10.945 1.00 92.94 73 THR A N 1
ATOM 512 C CA . THR A 1 73 ? -15.192 -8.902 11.262 1.00 92.94 73 THR A CA 1
ATOM 513 C C . THR A 1 73 ? -15.533 -8.949 12.750 1.00 92.94 73 THR A C 1
ATOM 515 O O . THR A 1 73 ? -16.001 -7.957 13.313 1.00 92.94 73 THR A O 1
ATOM 518 N N . ALA A 1 74 ? -15.201 -10.056 13.422 1.00 91.81 74 ALA A N 1
ATOM 519 C CA . ALA A 1 74 ? -15.356 -10.214 14.863 1.00 91.81 74 ALA A CA 1
ATOM 520 C C . ALA A 1 74 ? -14.582 -9.151 15.670 1.00 91.81 74 ALA A C 1
ATOM 522 O O . ALA A 1 74 ? -15.098 -8.671 16.675 1.00 91.81 74 ALA A O 1
ATOM 523 N N . PHE A 1 75 ? -13.403 -8.723 15.198 1.00 92.88 75 PHE A N 1
ATOM 524 C CA . PHE A 1 75 ? -12.555 -7.712 15.850 1.00 92.88 75 PHE A CA 1
ATOM 525 C C . PHE A 1 75 ? -13.004 -6.265 15.585 1.00 92.88 75 PHE A C 1
ATOM 527 O O . PHE A 1 75 ? -12.530 -5.335 16.242 1.00 92.88 75 PHE A O 1
ATOM 534 N N . LEU A 1 76 ? -13.904 -6.054 14.619 1.00 92.06 76 LEU A N 1
ATOM 535 C CA . LEU A 1 76 ? -14.386 -4.730 14.213 1.00 92.06 76 LEU A CA 1
ATOM 536 C C . LEU A 1 76 ? -15.664 -4.296 14.941 1.00 92.06 76 LEU A C 1
ATOM 538 O O . LEU A 1 76 ? -16.074 -3.146 14.796 1.00 92.06 76 LEU A O 1
ATOM 542 N N . LYS A 1 77 ? -16.275 -5.184 15.735 1.00 91.81 77 LYS A N 1
ATOM 543 C CA . LYS A 1 77 ? -17.467 -4.882 16.538 1.00 91.81 77 LYS A CA 1
ATOM 544 C C . LYS A 1 77 ? -17.173 -3.809 17.587 1.00 91.81 77 LYS A C 1
ATOM 546 O O . LYS A 1 77 ? -16.072 -3.758 18.134 1.00 91.81 77 LYS A O 1
ATOM 551 N N . ASP A 1 78 ? -18.165 -2.976 17.893 1.00 89.31 78 ASP A N 1
ATOM 552 C CA . ASP A 1 78 ? -18.031 -1.852 18.838 1.00 89.31 78 ASP A CA 1
ATOM 553 C C . ASP A 1 78 ? -17.685 -2.286 20.268 1.00 89.31 78 ASP A C 1
ATOM 555 O O . ASP A 1 78 ? -17.058 -1.536 21.008 1.00 89.31 78 ASP A O 1
ATOM 559 N N . GLU A 1 79 ? -18.028 -3.520 20.631 1.00 90.44 79 GLU A N 1
ATOM 560 C CA . GLU A 1 79 ? -17.717 -4.132 21.929 1.00 90.44 79 GLU A CA 1
ATOM 561 C C . GLU A 1 79 ? -16.226 -4.486 22.088 1.00 90.44 79 GLU A C 1
ATOM 563 O O . GLU A 1 79 ? -15.753 -4.729 23.196 1.00 90.44 79 GLU A O 1
ATOM 568 N N . VAL A 1 80 ? -15.463 -4.522 20.989 1.00 90.44 80 VAL A N 1
ATOM 569 C CA . VAL A 1 80 ? -14.041 -4.877 20.998 1.00 90.44 80 VAL A CA 1
ATOM 570 C C . VAL A 1 80 ? -13.192 -3.656 21.318 1.00 90.44 80 VAL A C 1
ATOM 572 O O . VAL A 1 80 ? -13.292 -2.620 20.657 1.00 90.44 80 VAL A O 1
ATOM 575 N N . SER A 1 81 ? -12.287 -3.805 22.289 1.00 93.12 81 SER A N 1
ATOM 576 C CA . SER A 1 81 ? -11.367 -2.735 22.671 1.00 93.12 81 SER A CA 1
ATOM 577 C C . SER A 1 81 ? -10.524 -2.258 21.483 1.00 93.12 81 SER A C 1
ATOM 579 O O . SER A 1 81 ? -10.054 -3.039 20.648 1.00 93.12 81 SER A O 1
ATOM 581 N N . GLU A 1 82 ? -10.280 -0.948 21.417 1.00 93.31 82 GLU A N 1
ATOM 582 C CA . GLU A 1 82 ? -9.529 -0.346 20.311 1.00 93.31 82 GLU A CA 1
ATOM 583 C C . GLU A 1 82 ? -8.110 -0.930 20.190 1.00 93.31 82 GLU A C 1
ATOM 585 O O . GLU A 1 82 ? -7.597 -1.131 19.087 1.00 93.31 82 GLU A O 1
ATOM 590 N N . GLY A 1 83 ? -7.480 -1.254 21.325 1.00 94.31 83 GLY A N 1
ATOM 591 C CA . GLY A 1 83 ? -6.167 -1.894 21.362 1.00 94.31 83 GLY A CA 1
ATOM 592 C C . GLY A 1 83 ? -6.158 -3.253 20.662 1.00 94.31 83 GLY A C 1
ATOM 593 O O . GLY A 1 83 ? -5.274 -3.507 19.843 1.00 94.31 83 GLY A O 1
ATOM 594 N N . LEU A 1 84 ? -7.163 -4.092 20.925 1.00 92.62 84 LEU A N 1
ATOM 595 C CA . LEU A 1 84 ? -7.284 -5.422 20.328 1.00 92.62 84 LEU A CA 1
ATOM 596 C C . LEU A 1 84 ? -7.607 -5.334 18.828 1.00 92.62 84 LEU A C 1
ATOM 598 O O . LEU A 1 84 ? -6.966 -5.999 18.014 1.00 92.62 84 LEU A O 1
ATOM 602 N N . ARG A 1 85 ? -8.515 -4.425 18.446 1.00 94.50 85 ARG A N 1
ATOM 603 C CA . ARG A 1 85 ? -8.826 -4.125 17.040 1.00 94.50 85 ARG A CA 1
ATOM 604 C C . ARG A 1 85 ? -7.575 -3.716 16.259 1.00 94.50 85 ARG A C 1
ATOM 606 O O . ARG A 1 85 ? -7.313 -4.243 15.180 1.00 94.50 85 ARG A O 1
ATOM 613 N N . ARG A 1 86 ? -6.763 -2.808 16.814 1.00 96.31 86 ARG A N 1
ATOM 614 C CA . ARG A 1 86 ? -5.498 -2.376 16.194 1.00 96.31 86 ARG A CA 1
ATOM 615 C C . ARG A 1 86 ? -4.497 -3.522 16.060 1.00 96.31 86 ARG A C 1
ATOM 617 O O . ARG A 1 86 ? -3.799 -3.574 15.054 1.00 96.31 86 ARG A O 1
ATOM 624 N N . GLN A 1 87 ? -4.400 -4.417 17.043 1.00 96.31 87 GLN A N 1
ATOM 625 C CA . GLN A 1 87 ? -3.494 -5.567 16.964 1.00 96.31 87 GLN A CA 1
ATOM 626 C C . GLN A 1 87 ? -3.909 -6.550 15.862 1.00 96.31 87 GLN A C 1
ATOM 628 O O . GLN A 1 87 ? -3.058 -6.955 15.072 1.00 96.31 87 GLN A O 1
ATOM 633 N N . ALA A 1 88 ? -5.202 -6.864 15.749 1.00 95.56 88 ALA A N 1
ATOM 634 C CA . ALA A 1 88 ? -5.717 -7.724 14.684 1.00 95.56 88 ALA A CA 1
ATOM 635 C C . ALA A 1 88 ? -5.467 -7.122 13.289 1.00 95.56 88 ALA A C 1
ATOM 637 O O . ALA A 1 88 ? -4.957 -7.802 12.402 1.00 95.56 88 ALA A O 1
ATOM 638 N N . LEU A 1 89 ? -5.724 -5.821 13.109 1.00 95.88 89 LEU A N 1
ATOM 639 C CA . LEU A 1 89 ? -5.445 -5.137 11.841 1.00 95.88 89 LEU A CA 1
ATOM 640 C C . LEU A 1 89 ? -3.947 -5.084 11.520 1.00 95.88 89 LEU A C 1
ATOM 642 O O . LEU A 1 89 ? -3.561 -5.298 10.375 1.00 95.88 89 LEU A O 1
ATOM 646 N N . LYS A 1 90 ? -3.087 -4.853 12.520 1.00 96.00 90 LYS A N 1
ATOM 647 C CA . LYS A 1 90 ? -1.631 -4.941 12.333 1.00 96.00 90 LYS A CA 1
ATOM 648 C C . LYS A 1 90 ? -1.212 -6.331 11.864 1.00 96.00 90 LYS A C 1
ATOM 650 O O . LYS A 1 90 ? -0.356 -6.425 10.997 1.00 96.00 90 LYS A O 1
ATOM 655 N N . LYS A 1 91 ? -1.805 -7.395 12.412 1.00 95.62 91 LYS A N 1
ATOM 656 C CA . LYS A 1 91 ? -1.537 -8.770 11.977 1.00 95.62 91 LYS A CA 1
ATOM 657 C C . LYS A 1 91 ? -1.967 -8.997 10.522 1.00 95.62 91 LYS A C 1
ATOM 659 O O . LYS A 1 91 ? -1.177 -9.563 9.776 1.00 95.62 91 LYS A O 1
ATOM 664 N N . LEU A 1 92 ? -3.149 -8.517 10.123 1.00 95.62 92 LEU A N 1
ATOM 665 C CA . LEU A 1 92 ? -3.662 -8.627 8.750 1.00 95.62 92 LEU A CA 1
ATOM 666 C C . LEU A 1 92 ? -2.751 -7.931 7.729 1.00 95.62 92 LEU A C 1
ATOM 668 O O . LEU A 1 92 ? -2.330 -8.543 6.755 1.00 95.62 92 LEU A O 1
ATOM 672 N N . PHE A 1 93 ? -2.408 -6.665 7.971 1.00 95.12 93 PHE A N 1
ATOM 673 C CA . PHE A 1 93 ? -1.593 -5.880 7.037 1.00 95.12 93 PHE A CA 1
ATOM 674 C C . PHE A 1 93 ? -0.098 -6.211 7.081 1.00 95.12 93 PHE A C 1
ATOM 676 O O . PHE A 1 93 ? 0.662 -5.694 6.272 1.00 95.12 93 PHE A O 1
ATOM 683 N N . ASN A 1 94 ? 0.339 -7.069 8.006 1.00 94.62 94 ASN A N 1
ATOM 684 C CA . ASN A 1 94 ? 1.702 -7.595 8.006 1.00 94.62 94 ASN A CA 1
ATOM 685 C C . ASN A 1 94 ? 1.878 -8.766 7.019 1.00 94.62 94 ASN A C 1
ATOM 687 O O . ASN A 1 94 ? 2.994 -9.257 6.851 1.00 94.62 94 ASN A O 1
ATOM 691 N N . ASP A 1 95 ? 0.799 -9.245 6.392 1.00 94.75 95 ASP A N 1
ATOM 692 C CA . ASP A 1 95 ? 0.889 -10.300 5.389 1.00 94.75 95 ASP A CA 1
ATOM 693 C C . ASP A 1 95 ? 1.674 -9.821 4.146 1.00 94.75 95 ASP A C 1
ATOM 695 O O . ASP A 1 95 ? 1.396 -8.730 3.634 1.00 94.75 95 ASP A O 1
ATOM 699 N N . PRO A 1 96 ? 2.639 -10.611 3.627 1.00 92.50 96 PRO A N 1
ATOM 700 C CA . PRO A 1 96 ? 3.416 -10.252 2.440 1.00 92.50 96 PRO A CA 1
ATOM 701 C C . PRO A 1 96 ? 2.575 -9.920 1.207 1.00 92.50 96 PRO A C 1
ATOM 703 O O . PRO A 1 96 ? 3.046 -9.174 0.351 1.00 92.50 96 PRO A O 1
ATOM 706 N N . HIS A 1 97 ? 1.345 -10.434 1.118 1.00 91.81 97 HIS A N 1
ATOM 707 C CA . HIS A 1 97 ? 0.411 -10.140 0.037 1.00 91.81 97 HIS A CA 1
ATOM 708 C C . HIS A 1 97 ? 0.172 -8.635 -0.149 1.00 91.81 97 HIS A C 1
ATOM 710 O O . HIS A 1 97 ? 0.093 -8.167 -1.281 1.00 91.81 97 HIS A O 1
ATOM 716 N N . PHE A 1 98 ? 0.121 -7.868 0.946 1.00 92.75 98 PHE A N 1
ATOM 717 C CA . PHE A 1 98 ? -0.107 -6.419 0.906 1.00 92.75 98 PHE A CA 1
ATOM 718 C C . PHE A 1 98 ? 1.167 -5.595 0.677 1.00 92.75 98 PHE A C 1
ATOM 720 O O . PHE A 1 98 ? 1.088 -4.382 0.505 1.00 92.75 98 PHE A O 1
ATOM 727 N N . ASN A 1 99 ? 2.335 -6.240 0.660 1.00 93.00 99 ASN A N 1
ATOM 728 C CA . ASN A 1 99 ? 3.632 -5.578 0.515 1.00 93.00 99 ASN A CA 1
ATOM 729 C C . ASN A 1 99 ? 4.163 -5.631 -0.927 1.00 93.00 99 ASN A C 1
ATOM 731 O O . ASN A 1 99 ? 5.290 -5.206 -1.186 1.00 93.00 99 ASN A O 1
ATOM 735 N N . VAL A 1 100 ? 3.377 -6.178 -1.860 1.00 91.25 100 VAL A N 1
ATOM 736 C CA . VAL A 1 100 ? 3.724 -6.243 -3.280 1.00 91.25 100 VAL A CA 1
ATOM 737 C C . VAL A 1 100 ? 3.254 -4.969 -3.973 1.00 91.25 100 VAL A C 1
ATOM 739 O O . VAL A 1 100 ? 2.091 -4.586 -3.880 1.00 91.25 100 VAL A O 1
ATOM 742 N N . MET A 1 101 ? 4.176 -4.324 -4.680 1.00 88.69 101 MET A N 1
ATOM 743 C CA . MET A 1 101 ? 3.905 -3.154 -5.509 1.00 88.69 101 MET A CA 1
ATOM 744 C C . MET A 1 101 ? 2.978 -3.539 -6.674 1.00 88.69 101 MET A C 1
ATOM 746 O O . MET A 1 101 ? 3.259 -4.502 -7.385 1.00 88.69 101 MET A O 1
ATOM 750 N N . ASP A 1 102 ? 1.882 -2.806 -6.868 1.00 88.44 102 ASP A N 1
ATOM 751 C CA . ASP A 1 102 ? 0.840 -3.136 -7.854 1.00 88.44 102 ASP A CA 1
ATOM 752 C C . ASP A 1 102 ? 1.238 -2.839 -9.313 1.00 88.44 102 ASP A C 1
ATOM 754 O O . ASP A 1 102 ? 0.652 -3.400 -10.239 1.00 88.44 102 ASP A O 1
ATOM 758 N N . GLY A 1 103 ? 2.243 -1.980 -9.519 1.00 89.88 103 GLY A N 1
ATOM 759 C CA . GLY A 1 103 ? 2.721 -1.574 -10.840 1.00 89.88 103 GLY A CA 1
ATOM 760 C C . GLY A 1 103 ? 1.788 -0.614 -11.583 1.00 89.88 103 GLY A C 1
ATOM 761 O O . GLY A 1 103 ? 1.966 -0.425 -12.784 1.00 89.88 103 GLY A O 1
ATOM 762 N N . LEU A 1 104 ? 0.782 -0.033 -10.917 1.00 91.38 104 LEU A N 1
ATOM 763 C CA . LEU A 1 104 ? -0.216 0.830 -11.569 1.00 91.38 104 LEU A CA 1
ATOM 764 C C . LEU A 1 104 ? 0.166 2.316 -11.571 1.00 91.38 104 LEU A C 1
ATOM 766 O O . LEU A 1 104 ? -0.480 3.116 -12.255 1.00 91.38 104 LEU A O 1
ATOM 770 N N . ASP A 1 105 ? 1.227 2.689 -10.859 1.00 87.00 105 ASP A N 1
ATOM 771 C CA . ASP A 1 105 ? 1.750 4.048 -10.888 1.00 87.00 105 ASP A CA 1
ATOM 772 C C . ASP A 1 105 ? 2.472 4.335 -12.210 1.00 87.00 105 ASP A C 1
ATOM 774 O O . ASP 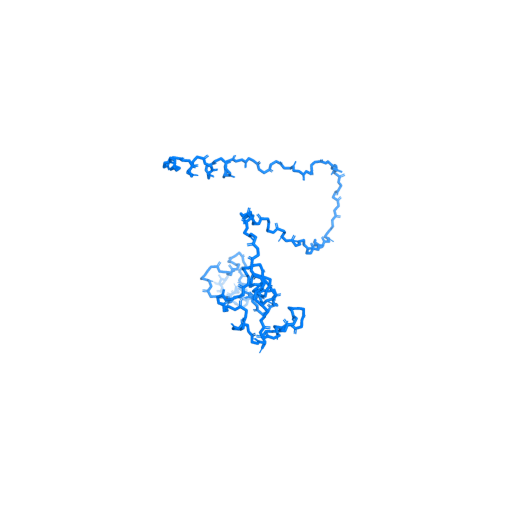A 1 105 ? 3.424 3.664 -12.602 1.00 87.00 105 ASP A O 1
ATOM 778 N N . ILE A 1 106 ? 2.043 5.406 -12.883 1.00 88.06 106 ILE A N 1
ATOM 779 C CA . ILE A 1 106 ? 2.489 5.792 -14.235 1.00 88.06 106 ILE A CA 1
ATOM 780 C C . ILE A 1 106 ? 4.014 5.980 -14.340 1.00 88.06 106 ILE A C 1
ATOM 782 O O . ILE A 1 106 ? 4.565 5.832 -15.425 1.00 88.06 106 ILE A O 1
ATOM 786 N N . TYR A 1 107 ? 4.692 6.310 -13.236 1.00 87.62 107 TYR A N 1
ATOM 787 C CA . TYR A 1 107 ? 6.128 6.615 -13.201 1.00 87.62 107 TYR A CA 1
ATOM 788 C C . TYR A 1 107 ? 6.916 5.683 -12.274 1.00 87.62 107 TYR A C 1
ATOM 790 O O . TYR A 1 107 ? 7.873 6.107 -11.630 1.00 87.62 107 TYR A O 1
ATOM 798 N N . ILE A 1 108 ? 6.478 4.431 -12.166 1.00 91.00 108 ILE A N 1
ATOM 799 C CA . ILE A 1 108 ? 7.111 3.428 -11.305 1.00 91.00 108 ILE A CA 1
ATOM 800 C C . ILE A 1 108 ? 8.377 2.822 -11.920 1.00 91.00 108 ILE A C 1
ATOM 802 O O . ILE A 1 108 ? 9.243 2.327 -11.199 1.00 91.00 108 ILE A O 1
ATOM 806 N N . ASP A 1 109 ? 8.484 2.881 -13.249 1.00 89.12 109 ASP A N 1
ATOM 807 C CA . ASP A 1 109 ? 9.593 2.308 -13.998 1.00 89.12 109 ASP A CA 1
ATOM 808 C C . ASP A 1 109 ? 10.868 3.156 -13.900 1.00 89.12 109 ASP A C 1
ATOM 810 O O . ASP A 1 109 ? 10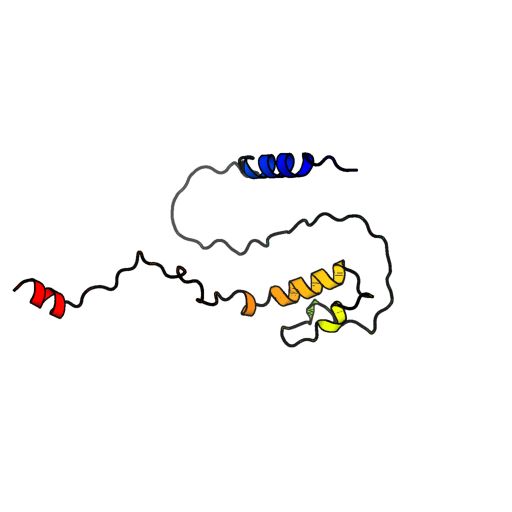.843 4.388 -13.815 1.00 89.12 109 ASP A O 1
ATOM 814 N N . ASP A 1 110 ? 12.017 2.483 -13.979 1.00 89.25 110 ASP A N 1
ATOM 815 C CA . ASP A 1 110 ? 13.316 3.143 -14.070 1.00 89.25 110 ASP A CA 1
ATOM 816 C C . ASP A 1 110 ? 13.613 3.570 -15.515 1.00 89.25 110 ASP A C 1
ATOM 818 O O . ASP A 1 110 ? 14.180 2.828 -16.322 1.00 89.25 110 ASP A O 1
ATOM 822 N N . TYR A 1 111 ? 13.266 4.816 -15.834 1.00 88.25 111 TYR A N 1
ATOM 823 C CA . TYR A 1 111 ? 13.525 5.422 -17.143 1.00 88.25 111 TYR A CA 1
ATOM 824 C C . TYR A 1 111 ? 15.004 5.738 -17.415 1.00 88.25 111 TYR A C 1
ATOM 826 O O . TYR A 1 111 ? 15.332 6.191 -18.515 1.00 88.25 111 TYR A O 1
ATOM 834 N N . SER A 1 112 ? 15.912 5.523 -16.455 1.00 90.94 112 SER A N 1
ATOM 835 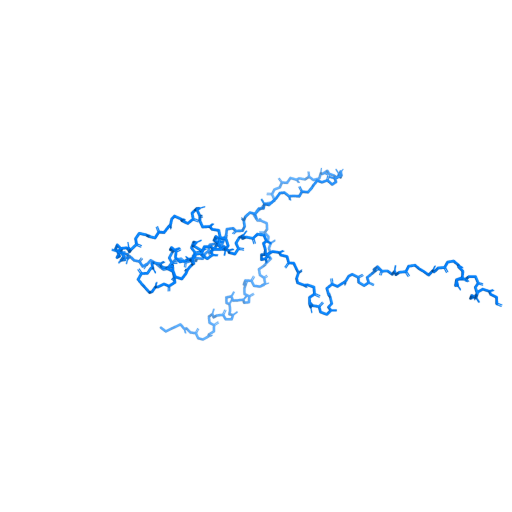C CA . SER A 1 112 ? 17.353 5.609 -16.720 1.00 90.94 112 SER A CA 1
ATOM 836 C C . SER A 1 112 ? 17.872 4.389 -17.489 1.00 90.94 112 SER A C 1
ATOM 838 O O . SER A 1 112 ? 18.900 4.469 -18.171 1.00 90.94 112 SER A O 1
ATOM 840 N N . VAL A 1 113 ? 17.135 3.274 -17.448 1.00 89.94 113 VAL A N 1
ATOM 841 C CA . VAL A 1 113 ? 17.459 2.055 -18.186 1.00 89.94 113 VAL A CA 1
ATOM 842 C C . VAL A 1 113 ? 16.964 2.185 -19.624 1.00 89.94 113 VAL A C 1
ATOM 844 O O . VAL A 1 113 ? 15.787 2.021 -19.934 1.00 89.94 113 VAL A O 1
ATOM 847 N N . SER A 1 114 ? 17.889 2.462 -20.541 1.00 89.56 114 SER A N 1
ATOM 848 C CA . SER A 1 114 ? 17.590 2.417 -21.975 1.00 89.56 114 SER A CA 1
ATOM 849 C C . SER A 1 114 ? 17.661 0.985 -22.510 1.00 89.56 114 SER A C 1
ATOM 851 O O . SER A 1 114 ? 18.560 0.217 -22.163 1.00 89.56 114 SER A O 1
ATOM 853 N N . THR A 1 115 ? 16.730 0.621 -23.395 1.00 87.75 115 THR A N 1
ATOM 854 C CA . THR A 1 115 ? 16.833 -0.636 -24.148 1.00 87.75 115 THR A CA 1
ATOM 855 C C . THR A 1 115 ? 17.903 -0.474 -25.235 1.00 87.75 115 THR A C 1
ATOM 857 O O . THR A 1 115 ? 17.796 0.454 -26.043 1.00 87.75 115 THR A O 1
ATOM 860 N N . PRO A 1 116 ? 18.936 -1.336 -25.292 1.00 89.94 116 PRO A N 1
ATOM 861 C CA . PRO A 1 116 ? 20.004 -1.196 -26.273 1.00 89.94 116 PRO A CA 1
ATOM 862 C C . PRO A 1 116 ? 19.486 -1.417 -27.697 1.00 89.94 116 PRO A C 1
ATOM 864 O O . PRO A 1 116 ? 18.712 -2.336 -27.969 1.00 89.94 116 PRO A O 1
ATOM 867 N N . ILE A 1 117 ? 19.949 -0.577 -28.624 1.00 90.38 117 ILE A N 1
ATOM 868 C CA . ILE A 1 117 ? 19.593 -0.684 -30.040 1.00 90.38 117 ILE A CA 1
ATOM 869 C C . ILE A 1 117 ? 20.253 -1.946 -30.630 1.00 90.38 117 ILE A C 1
ATOM 871 O O . ILE A 1 117 ? 21.464 -2.121 -30.465 1.00 90.38 117 ILE A O 1
ATOM 875 N N . PRO A 1 118 ? 19.515 -2.808 -31.359 1.00 94.44 118 PRO A N 1
ATOM 876 C CA . PRO A 1 118 ? 20.090 -3.997 -31.984 1.00 94.44 118 PRO A CA 1
ATOM 877 C C . PRO A 1 118 ? 21.211 -3.642 -32.977 1.00 94.44 118 PRO A C 1
ATOM 879 O O . PRO A 1 118 ? 21.072 -2.668 -33.725 1.00 94.44 118 PRO A O 1
ATOM 882 N N . PRO A 1 119 ? 22.290 -4.445 -33.064 1.00 92.69 119 PRO A N 1
ATOM 883 C CA . PRO A 1 119 ? 23.445 -4.140 -33.914 1.00 92.69 119 PRO A CA 1
ATOM 884 C C . PRO A 1 119 ? 23.080 -4.039 -35.400 1.00 92.69 119 PRO A C 1
ATOM 886 O O . PRO A 1 119 ? 23.605 -3.181 -36.102 1.00 92.69 119 PRO A O 1
ATOM 889 N N . GLU A 1 120 ? 22.121 -4.843 -35.860 1.00 93.88 120 GLU A N 1
ATOM 890 C CA . GLU A 1 120 ? 21.579 -4.785 -37.223 1.00 93.88 120 GLU A CA 1
ATOM 891 C C . GLU A 1 120 ? 20.934 -3.427 -37.545 1.00 93.88 120 GLU A C 1
ATOM 893 O O . GLU A 1 120 ? 21.090 -2.891 -38.643 1.00 93.88 120 GLU A O 1
ATOM 898 N N . LEU A 1 121 ? 20.216 -2.839 -36.579 1.00 93.31 121 LEU A N 1
ATOM 899 C CA . LEU A 1 121 ? 19.599 -1.522 -36.741 1.00 93.31 121 LEU A CA 1
ATOM 900 C C . LEU A 1 121 ? 20.669 -0.421 -36.721 1.00 93.31 121 LEU A C 1
ATOM 902 O O . LEU A 1 121 ? 20.618 0.502 -37.530 1.00 93.31 121 LEU A O 1
ATOM 906 N N . LEU A 1 122 ? 21.673 -0.553 -35.847 1.00 93.94 122 LEU A N 1
ATOM 907 C CA . LEU A 1 122 ? 22.824 0.354 -35.803 1.00 93.94 122 LEU A CA 1
ATOM 908 C C . LEU A 1 122 ? 23.629 0.337 -37.109 1.00 93.94 122 LEU A C 1
ATOM 910 O O . LEU A 1 122 ? 24.102 1.386 -37.542 1.00 93.94 122 LEU A O 1
ATOM 914 N N . ALA A 1 123 ? 23.777 -0.827 -37.749 1.00 92.25 123 ALA A N 1
ATOM 915 C CA . ALA A 1 123 ? 24.473 -0.956 -39.026 1.00 92.25 123 ALA A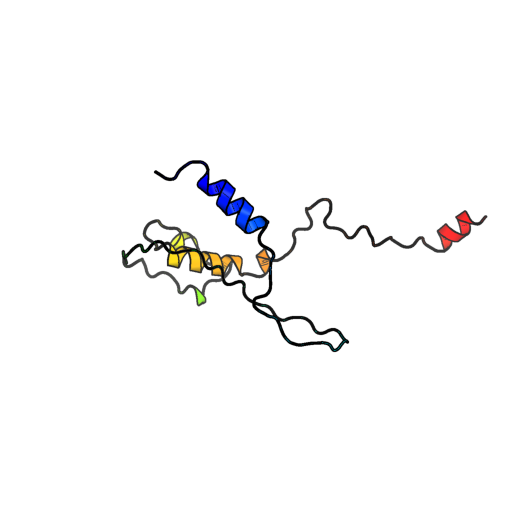 CA 1
ATOM 916 C C . ALA A 1 123 ? 23.776 -0.163 -40.145 1.00 92.25 123 ALA A C 1
ATOM 918 O O . ALA A 1 123 ? 24.449 0.513 -40.917 1.00 92.25 123 ALA A O 1
ATOM 919 N N . LYS A 1 124 ? 22.436 -0.167 -40.178 1.00 92.69 124 LYS A N 1
ATOM 920 C CA . LYS A 1 124 ? 21.633 0.594 -41.154 1.00 92.69 124 LYS A CA 1
ATOM 921 C C . LYS A 1 124 ? 21.666 2.110 -40.952 1.00 92.69 124 LYS A C 1
ATOM 923 O O . LYS A 1 124 ? 21.403 2.843 -41.891 1.00 92.69 124 LYS A O 1
ATOM 928 N N . LEU A 1 125 ? 21.964 2.590 -39.744 1.00 90.75 125 LEU A N 1
ATOM 929 C CA . LEU A 1 125 ? 22.106 4.027 -39.467 1.00 90.75 125 LEU A CA 1
ATOM 930 C C . LEU A 1 125 ? 23.479 4.583 -39.876 1.00 90.75 125 LEU A C 1
ATOM 932 O O . LEU A 1 125 ? 23.659 5.796 -39.919 1.00 90.75 125 LEU A O 1
ATOM 936 N N . ARG A 1 126 ? 24.461 3.704 -40.112 1.00 81.19 126 ARG A N 1
ATOM 937 C CA . ARG A 1 126 ? 25.836 4.068 -40.486 1.00 81.19 126 ARG A CA 1
ATOM 938 C C . ARG A 1 126 ? 26.083 4.080 -41.998 1.00 81.19 126 ARG A C 1
ATOM 940 O O . ARG A 1 126 ? 27.157 4.517 -42.404 1.00 81.19 126 ARG A O 1
ATOM 947 N N . SER A 1 127 ? 25.139 3.575 -42.791 1.00 69.88 127 SER A N 1
ATOM 948 C CA . SER A 1 127 ? 25.149 3.599 -44.262 1.00 69.88 127 SER A CA 1
ATOM 949 C C . SER A 1 127 ? 24.446 4.834 -44.799 1.00 69.88 127 SER A C 1
ATOM 951 O O . SER A 1 127 ? 24.972 5.428 -45.761 1.00 69.88 127 SER A O 1
#